Protein AF-A0AAN0RMT9-F1 (afdb_monomer_lite)

Radius of gyration: 34.31 Å; chains: 1; bounding box: 86×34×103 Å

InterPro domains:
  IPR032623 FecR, N-terminal [PF16220] (48-81)

Secondary structure (DSSP, 8-state):
-------------------------------HHHHHHHHHHHHHHHHHHHHHHHHHTS---HHHHHHHHHHHTT-HHHHHHHHHHHHHHHHHHHHT-----------------

Foldseek 3Di:
DDDDDDDDDDDDDDDDDDDDDDPPPPPVDPPVVVVVVVVVLVVLLVVLLVLVVVVVVPPDDPVSVVVLVVQCVPDVSNVVSNVVNVVVVVVVVVVPDDPPPPPVPPPDDDDDD

Structure (mmCIF, N/CA/C/O backbone):
data_AF-A0AAN0RMT9-F1
#
_entry.id   AF-A0AAN0RMT9-F1
#
loop_
_atom_site.group_PDB
_atom_site.id
_atom_site.type_symbol
_atom_site.label_atom_id
_atom_site.label_alt_id
_atom_site.label_comp_id
_atom_site.label_asym_id
_atom_site.label_entity_id
_atom_site.label_seq_id
_atom_site.pdbx_PDB_ins_code
_atom_site.Cartn_x
_atom_site.Cartn_y
_atom_site.Cartn_z
_atom_site.occupancy
_atom_site.B_iso_or_equiv
_atom_site.auth_seq_id
_atom_site.auth_comp_id
_atom_site.auth_asym_id
_atom_site.auth_atom_id
_atom_site.pdbx_PDB_model_num
ATOM 1 N N . MET A 1 1 ? 69.983 -15.994 -33.797 1.00 38.69 1 MET A N 1
ATOM 2 C CA . MET A 1 1 ? 69.436 -15.233 -34.947 1.00 38.69 1 MET A CA 1
ATOM 3 C C . MET A 1 1 ? 67.932 -15.128 -34.723 1.00 38.69 1 MET A C 1
ATOM 5 O O . MET A 1 1 ? 67.271 -16.138 -34.850 1.00 38.69 1 MET A O 1
ATOM 9 N N . ALA A 1 2 ? 67.369 -14.108 -34.073 1.00 41.28 2 ALA A N 1
ATOM 10 C CA . ALA A 1 2 ? 67.349 -12.662 -34.324 1.00 41.28 2 ALA A CA 1
ATOM 11 C C . ALA A 1 2 ? 66.536 -12.240 -35.567 1.00 41.28 2 ALA A C 1
ATOM 13 O O . ALA A 1 2 ? 66.974 -12.509 -36.684 1.00 41.28 2 ALA A O 1
ATOM 14 N N . LYS A 1 3 ? 65.475 -11.451 -35.285 1.00 40.03 3 LYS A N 1
ATOM 15 C CA . LYS A 1 3 ? 64.897 -10.278 -36.000 1.00 40.03 3 LYS A CA 1
ATOM 16 C C . LYS A 1 3 ? 63.448 -10.475 -36.477 1.00 40.03 3 LYS A C 1
ATOM 18 O O . LYS A 1 3 ? 63.170 -11.483 -37.100 1.00 40.03 3 LYS A O 1
ATOM 23 N N . HIS A 1 4 ? 62.511 -9.529 -36.388 1.00 43.19 4 HIS A N 1
ATOM 24 C CA . HIS A 1 4 ? 62.158 -8.395 -35.508 1.00 43.19 4 HIS A CA 1
ATOM 25 C C . HIS A 1 4 ? 60.781 -7.909 -36.056 1.00 43.19 4 HIS A C 1
ATOM 27 O O . HIS A 1 4 ? 60.577 -7.998 -37.268 1.00 43.19 4 HIS A O 1
ATOM 33 N N . PRO A 1 5 ? 59.840 -7.416 -35.232 1.00 48.47 5 PRO A N 1
ATOM 34 C CA . PRO A 1 5 ? 58.475 -7.05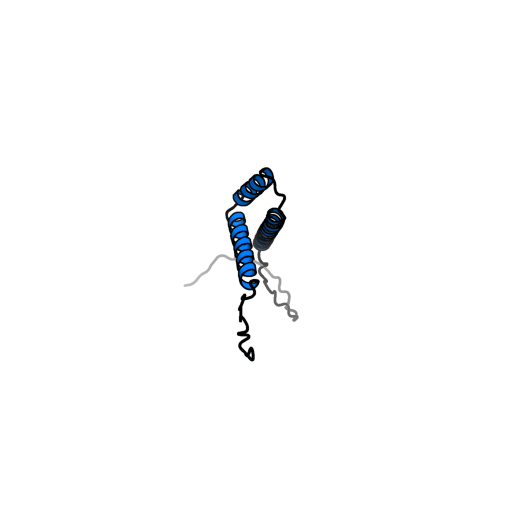5 -35.648 1.00 48.47 5 PRO A CA 1
ATOM 35 C C . PRO A 1 5 ? 58.350 -5.698 -36.370 1.00 48.47 5 PRO A C 1
ATOM 37 O O . PRO A 1 5 ? 59.170 -4.790 -36.199 1.00 48.47 5 PRO A O 1
ATOM 40 N N . ALA A 1 6 ? 57.275 -5.557 -37.153 1.00 41.56 6 ALA A N 1
ATOM 41 C CA . ALA A 1 6 ? 56.904 -4.349 -37.885 1.00 41.56 6 ALA A CA 1
ATOM 42 C C . ALA A 1 6 ? 56.250 -3.287 -36.971 1.00 41.56 6 ALA A C 1
ATOM 44 O O . ALA A 1 6 ? 55.063 -3.325 -36.677 1.00 41.56 6 ALA A O 1
ATOM 45 N N . GLN A 1 7 ? 57.092 -2.366 -36.502 1.00 44.44 7 GLN A N 1
ATOM 46 C CA . GLN A 1 7 ? 56.946 -0.900 -36.500 1.00 44.44 7 GLN A CA 1
ATOM 47 C C . GLN A 1 7 ? 55.527 -0.284 -36.417 1.00 44.44 7 GLN A C 1
ATOM 49 O O . GLN A 1 7 ? 54.896 -0.021 -37.440 1.00 44.44 7 GLN A O 1
ATOM 54 N N . LEU A 1 8 ? 55.120 0.136 -35.210 1.00 37.47 8 LEU A N 1
ATOM 55 C CA . LEU A 1 8 ? 54.177 1.245 -35.013 1.00 37.47 8 LEU A CA 1
ATOM 56 C C . LEU A 1 8 ? 54.982 2.527 -34.755 1.00 37.47 8 LEU A C 1
ATOM 58 O O . LEU A 1 8 ? 55.690 2.654 -33.757 1.00 37.47 8 LEU A O 1
ATOM 62 N N . ARG A 1 9 ? 54.900 3.474 -35.689 1.00 37.62 9 ARG A N 1
ATOM 63 C CA . ARG A 1 9 ? 55.586 4.768 -35.636 1.00 37.62 9 ARG A CA 1
ATOM 64 C C . ARG A 1 9 ? 54.644 5.812 -35.036 1.00 37.62 9 ARG A C 1
ATOM 66 O O . ARG A 1 9 ? 53.845 6.391 -35.761 1.00 37.62 9 ARG A O 1
ATOM 73 N N . ALA A 1 10 ? 54.790 6.105 -33.747 1.00 42.06 10 ALA A N 1
ATOM 74 C CA . ALA A 1 10 ? 54.285 7.339 -33.148 1.00 42.06 10 ALA A CA 1
ATOM 75 C C . ALA A 1 10 ? 55.486 8.179 -32.696 1.00 42.06 10 ALA A C 1
ATOM 77 O O . ALA A 1 10 ? 56.205 7.843 -31.758 1.00 42.06 10 ALA A O 1
ATOM 78 N N . ARG A 1 11 ? 55.757 9.243 -33.454 1.00 43.16 11 ARG A N 1
ATOM 79 C CA . ARG A 1 11 ? 56.754 10.261 -33.125 1.00 43.16 11 ARG A CA 1
ATOM 80 C C . ARG A 1 11 ? 56.176 11.185 -32.054 1.00 43.16 11 ARG A C 1
ATOM 82 O O . ARG A 1 11 ? 55.183 11.843 -32.320 1.00 43.16 11 ARG A O 1
ATOM 89 N N . GLY A 1 12 ? 56.885 11.270 -30.931 1.00 43.22 12 GLY A N 1
ATOM 90 C CA . GLY A 1 12 ? 57.280 12.527 -30.292 1.00 43.22 12 GLY A CA 1
ATOM 91 C C . GLY A 1 12 ? 56.175 13.419 -29.730 1.00 43.22 12 GLY A C 1
ATOM 92 O O . GLY A 1 12 ? 55.552 14.179 -30.458 1.00 43.22 12 GLY A O 1
ATOM 93 N N . GLY A 1 13 ? 56.066 13.423 -28.404 1.00 41.84 13 GLY A N 1
ATOM 94 C CA . GLY A 1 13 ? 55.301 14.418 -27.659 1.00 41.84 13 GLY A CA 1
ATOM 95 C C . GLY A 1 13 ? 55.480 14.254 -26.157 1.00 41.84 13 GLY A C 1
ATOM 96 O O . GLY A 1 13 ? 54.527 13.963 -25.451 1.00 41.84 13 GLY A O 1
ATOM 97 N N . GLN A 1 14 ? 56.718 14.379 -25.680 1.00 46.28 14 GLN A N 1
ATOM 98 C CA . GLN A 1 14 ? 57.021 14.532 -24.260 1.00 46.28 14 GLN A CA 1
ATOM 99 C C . GLN A 1 14 ? 56.442 15.862 -23.766 1.00 46.28 14 GLN A C 1
ATOM 101 O O . GLN A 1 14 ? 56.837 16.909 -24.275 1.00 46.28 14 GLN A O 1
ATOM 106 N N . VAL A 1 15 ? 55.600 15.833 -22.729 1.00 43.06 15 VAL A N 1
ATOM 107 C CA . VAL A 1 15 ? 55.441 16.980 -21.826 1.00 43.06 15 VAL A CA 1
ATOM 108 C C . VAL A 1 15 ? 55.518 16.494 -20.379 1.00 43.06 15 VAL A C 1
ATOM 110 O O . VAL A 1 15 ? 54.619 15.854 -19.849 1.00 43.06 15 VAL A O 1
ATOM 113 N N . HIS A 1 16 ? 56.708 16.732 -19.832 1.00 38.91 16 HIS A N 1
ATOM 114 C CA . HIS A 1 16 ? 57.085 17.006 -18.447 1.00 38.91 16 HIS A CA 1
ATOM 115 C C . HIS A 1 16 ? 55.958 17.038 -17.391 1.00 38.91 16 HIS A C 1
ATOM 117 O O . HIS A 1 16 ? 55.038 17.850 -17.448 1.00 38.91 16 HIS A O 1
ATOM 123 N N . TRP A 1 17 ? 56.127 16.171 -16.391 1.00 31.77 17 TRP A N 1
ATOM 124 C CA . TRP A 1 17 ? 55.373 16.085 -15.146 1.00 31.77 17 TRP A CA 1
ATOM 125 C C . TRP A 1 17 ? 55.561 17.359 -14.310 1.00 31.77 17 TRP A C 1
ATOM 127 O O . TRP A 1 17 ? 56.685 17.755 -14.019 1.00 31.77 17 TRP A O 1
ATOM 137 N N . ALA A 1 18 ? 54.458 17.980 -13.894 1.00 30.89 18 ALA A N 1
ATOM 138 C CA . ALA A 1 18 ? 54.446 18.951 -12.810 1.00 30.89 18 ALA A CA 1
ATOM 139 C C . ALA A 1 18 ? 53.779 18.294 -11.600 1.00 30.89 18 ALA A C 1
ATOM 141 O O . ALA A 1 18 ? 52.669 17.774 -11.697 1.00 30.89 18 ALA A O 1
ATOM 142 N N . SER A 1 19 ? 54.495 18.290 -10.478 1.00 54.00 19 SER A N 1
ATOM 143 C CA . SER A 1 19 ? 53.986 17.917 -9.162 1.00 54.00 19 SER A CA 1
ATOM 144 C C . SER A 1 19 ? 52.693 18.656 -8.829 1.00 54.00 19 SER A C 1
ATOM 146 O O . SER A 1 19 ? 52.626 19.878 -8.934 1.00 54.00 19 SER A O 1
ATOM 148 N N . GLY A 1 20 ? 51.713 17.918 -8.327 1.00 40.75 20 GLY A N 1
ATOM 149 C CA . GLY A 1 20 ? 50.490 18.463 -7.756 1.00 40.75 20 GLY A CA 1
ATOM 150 C C . GLY A 1 20 ? 49.471 17.349 -7.685 1.00 40.75 20 GLY A C 1
ATOM 151 O O . GLY A 1 20 ? 48.979 16.917 -8.718 1.00 40.75 20 GLY A O 1
ATOM 152 N N . GLY A 1 21 ? 49.260 16.813 -6.485 1.00 52.84 21 GLY A N 1
ATOM 153 C CA . GLY A 1 21 ? 48.408 15.656 -6.272 1.00 52.84 21 GLY A CA 1
ATOM 154 C C . GLY A 1 21 ? 47.016 15.867 -6.845 1.00 52.84 21 GLY A C 1
ATOM 155 O O . GLY A 1 21 ? 46.328 16.813 -6.485 1.00 52.84 21 GLY A O 1
ATOM 156 N N . ASP A 1 22 ? 46.606 14.932 -7.681 1.00 48.56 22 ASP A N 1
ATOM 157 C CA . ASP A 1 22 ? 45.214 14.561 -7.777 1.00 48.56 22 ASP A CA 1
ATOM 158 C C . ASP A 1 22 ? 45.214 13.041 -7.826 1.00 48.56 22 ASP A C 1
ATOM 160 O O . ASP A 1 22 ? 45.666 12.409 -8.785 1.00 48.56 22 ASP A O 1
ATOM 164 N N . VAL A 1 23 ? 44.821 12.435 -6.709 1.00 56.78 23 VAL A N 1
ATOM 165 C CA . VAL A 1 23 ? 44.321 11.071 -6.768 1.00 56.78 23 VAL A CA 1
ATOM 166 C C . VAL A 1 23 ? 43.103 11.203 -7.667 1.00 56.78 23 VAL A C 1
ATOM 168 O O . VAL A 1 23 ? 42.093 11.725 -7.208 1.00 56.78 23 VAL A O 1
ATOM 171 N N . ILE A 1 24 ? 43.193 10.770 -8.931 1.00 51.31 24 ILE A N 1
ATOM 172 C CA . ILE A 1 24 ? 41.994 10.459 -9.709 1.00 51.31 24 ILE A CA 1
ATOM 173 C C . ILE A 1 24 ? 41.349 9.314 -8.940 1.00 51.31 24 ILE A C 1
ATOM 175 O O . ILE A 1 24 ? 41.644 8.134 -9.146 1.00 51.31 24 ILE A O 1
ATOM 179 N N . MET A 1 25 ? 40.545 9.694 -7.951 1.00 53.81 25 MET A N 1
ATOM 180 C CA . MET A 1 25 ? 39.626 8.835 -7.261 1.00 53.81 25 MET A CA 1
ATOM 181 C C . MET A 1 25 ? 38.675 8.459 -8.380 1.00 53.81 25 MET A C 1
ATOM 183 O O . MET A 1 25 ? 37.764 9.201 -8.730 1.00 53.81 25 MET A O 1
ATOM 187 N N . THR A 1 26 ? 38.963 7.334 -9.025 1.00 53.12 26 THR A N 1
ATOM 188 C CA . THR A 1 26 ? 37.986 6.617 -9.827 1.00 53.12 26 THR A CA 1
ATOM 189 C C . THR A 1 26 ? 36.967 6.086 -8.828 1.00 53.12 26 THR A C 1
ATOM 191 O O . THR A 1 26 ? 36.891 4.898 -8.531 1.00 53.12 26 THR A O 1
ATOM 194 N N . ILE A 1 27 ? 36.214 7.014 -8.230 1.00 50.41 27 ILE A N 1
ATOM 195 C CA . ILE A 1 27 ? 34.900 6.736 -7.699 1.00 50.41 27 ILE A CA 1
ATOM 196 C C . ILE A 1 27 ? 34.178 6.301 -8.963 1.00 50.41 27 ILE A C 1
ATOM 198 O O . ILE A 1 27 ? 33.801 7.123 -9.791 1.00 50.41 27 ILE A O 1
ATOM 202 N N . SER A 1 28 ? 34.171 4.990 -9.198 1.00 56.31 28 SER A N 1
ATOM 203 C CA . SER A 1 28 ? 33.198 4.392 -10.088 1.00 56.31 28 SER A CA 1
ATOM 204 C C . SER A 1 28 ? 31.884 4.866 -9.498 1.00 56.31 28 SER A C 1
ATOM 206 O O . SER A 1 28 ? 31.551 4.473 -8.378 1.00 56.31 28 SER A O 1
ATOM 208 N N . GLU A 1 29 ? 31.276 5.861 -10.144 1.00 59.38 29 GLU A N 1
ATOM 209 C CA . GLU A 1 29 ? 29.976 6.380 -9.753 1.00 59.38 29 GLU A CA 1
ATOM 210 C C . GLU A 1 29 ? 29.093 5.151 -9.533 1.00 59.38 29 GLU A C 1
ATOM 212 O O . GLU A 1 29 ? 29.120 4.258 -10.387 1.00 59.38 29 GLU A O 1
ATOM 217 N N . PRO A 1 30 ? 28.395 5.017 -8.393 1.00 57.88 30 PRO A N 1
ATOM 218 C CA . PRO A 1 30 ? 27.289 4.078 -8.343 1.00 57.88 30 PRO A CA 1
ATOM 219 C C . PRO A 1 30 ? 26.383 4.447 -9.523 1.00 57.88 30 PRO A C 1
ATOM 221 O O . PRO A 1 30 ? 25.787 5.524 -9.551 1.00 57.88 30 PRO A O 1
ATOM 224 N N . ASP A 1 31 ? 26.456 3.596 -10.547 1.00 68.31 31 ASP A N 1
ATOM 225 C CA . ASP A 1 31 ? 25.942 3.744 -11.907 1.00 68.31 31 ASP A CA 1
ATOM 226 C C . ASP A 1 31 ? 24.490 4.215 -11.813 1.00 68.31 31 ASP A C 1
ATOM 228 O O . ASP A 1 31 ? 23.732 3.613 -11.060 1.00 68.31 31 ASP A O 1
ATOM 232 N N . ASP A 1 32 ? 24.078 5.275 -12.515 1.00 75.50 32 ASP A N 1
ATOM 233 C CA . ASP A 1 32 ? 22.775 5.963 -12.351 1.00 75.50 32 ASP A CA 1
ATOM 234 C C . ASP A 1 32 ? 21.557 5.024 -12.195 1.00 75.50 32 ASP A C 1
ATOM 236 O O . ASP A 1 32 ? 20.557 5.345 -11.551 1.00 75.50 32 ASP A O 1
ATOM 240 N N . ARG A 1 33 ? 21.652 3.817 -12.757 1.00 77.62 33 ARG A N 1
ATOM 241 C CA . ARG A 1 33 ? 20.709 2.703 -12.601 1.00 77.62 33 ARG A CA 1
ATOM 242 C C . ARG A 1 33 ? 20.464 2.280 -11.153 1.00 77.62 33 ARG A C 1
ATOM 244 O O . ARG A 1 33 ? 19.317 2.030 -10.799 1.00 77.62 33 ARG A O 1
ATOM 251 N N . GLU A 1 34 ? 21.504 2.190 -10.330 1.00 81.56 34 GLU A N 1
ATOM 252 C CA . GLU A 1 34 ? 21.400 1.856 -8.906 1.00 81.56 34 GLU A CA 1
ATOM 253 C C . GLU A 1 34 ? 20.638 2.946 -8.155 1.00 81.56 34 GLU A C 1
ATOM 255 O O . GLU A 1 34 ? 19.770 2.652 -7.333 1.00 81.56 34 GLU A O 1
ATOM 260 N N . ARG A 1 35 ? 20.889 4.212 -8.507 1.00 84.56 35 ARG A N 1
ATOM 261 C CA . ARG A 1 35 ? 20.155 5.352 -7.958 1.00 84.56 35 ARG A CA 1
ATOM 262 C C . ARG A 1 35 ? 18.678 5.301 -8.339 1.00 84.56 35 ARG A C 1
ATOM 264 O O . ARG A 1 35 ? 17.821 5.476 -7.481 1.00 84.56 35 ARG A O 1
ATOM 271 N N . HIS A 1 36 ? 18.374 5.009 -9.602 1.00 85.88 36 HIS A N 1
ATOM 272 C CA . HIS A 1 36 ? 16.995 4.856 -10.064 1.00 85.88 36 HIS A CA 1
ATOM 273 C C . HIS A 1 36 ? 16.271 3.676 -9.408 1.00 85.88 36 HIS A C 1
ATOM 275 O O . HIS A 1 36 ? 15.088 3.795 -9.097 1.00 85.88 36 HIS A O 1
ATOM 281 N N . ALA A 1 37 ? 16.963 2.556 -9.184 1.00 86.69 37 ALA A N 1
ATOM 282 C CA . ALA A 1 37 ? 16.407 1.415 -8.463 1.00 86.69 37 ALA A CA 1
ATOM 283 C C . ALA A 1 37 ? 16.100 1.782 -7.004 1.00 86.69 37 ALA A C 1
ATOM 285 O O . ALA A 1 37 ? 15.006 1.508 -6.524 1.00 86.69 37 ALA A O 1
ATOM 286 N N . TYR A 1 38 ? 17.017 2.486 -6.334 1.00 89.75 38 TYR A N 1
ATOM 287 C CA . TYR A 1 38 ? 16.800 2.970 -4.972 1.00 89.75 38 TYR A CA 1
ATOM 288 C C . TYR A 1 38 ? 15.619 3.948 -4.877 1.00 89.75 38 TYR A C 1
ATOM 290 O O . TYR A 1 38 ? 14.773 3.807 -3.995 1.00 89.75 38 TYR A O 1
ATOM 298 N N . ASP A 1 39 ? 15.539 4.916 -5.795 1.00 93.75 39 ASP A N 1
ATOM 299 C CA . ASP A 1 39 ? 14.443 5.890 -5.843 1.00 93.75 39 ASP A CA 1
ATOM 300 C C . ASP A 1 39 ? 13.089 5.187 -6.089 1.00 93.75 39 ASP A C 1
ATOM 302 O O . ASP A 1 39 ? 12.071 5.566 -5.506 1.00 93.75 39 ASP A O 1
ATOM 306 N N . ALA A 1 40 ? 13.069 4.134 -6.916 1.00 93.25 40 ALA A N 1
ATOM 307 C CA . ALA A 1 40 ? 11.877 3.320 -7.152 1.00 93.25 40 ALA A CA 1
ATOM 308 C C . ALA A 1 40 ? 11.473 2.511 -5.911 1.00 93.25 40 ALA A C 1
ATOM 310 O O . ALA A 1 40 ? 10.297 2.504 -5.545 1.00 93.25 40 ALA A O 1
ATOM 311 N N . ASP A 1 41 ? 12.431 1.875 -5.238 1.00 95.50 41 ASP A N 1
ATOM 312 C CA . ASP A 1 41 ? 12.179 1.116 -4.012 1.00 95.50 41 ASP A CA 1
ATOM 313 C C . ASP A 1 41 ? 11.657 2.018 -2.886 1.00 95.50 41 ASP A C 1
ATOM 315 O O . ASP A 1 41 ? 10.743 1.633 -2.154 1.00 95.50 41 ASP A O 1
ATOM 319 N N . GLU A 1 42 ? 12.189 3.238 -2.758 1.00 96.25 42 GLU A N 1
ATOM 320 C CA . GLU A 1 42 ? 11.678 4.223 -1.801 1.00 96.25 42 GLU A CA 1
ATOM 321 C C . GLU A 1 42 ? 10.243 4.637 -2.136 1.00 96.25 42 GLU A C 1
ATOM 323 O O . GLU A 1 42 ? 9.381 4.619 -1.260 1.00 96.25 42 GLU A O 1
ATOM 328 N N . ALA A 1 43 ? 9.941 4.912 -3.407 1.00 97.38 43 ALA A N 1
ATOM 329 C CA . ALA A 1 43 ? 8.581 5.241 -3.828 1.00 97.38 43 ALA A CA 1
ATOM 330 C C . ALA A 1 43 ? 7.582 4.103 -3.535 1.00 97.38 43 ALA A C 1
ATOM 332 O O . ALA A 1 43 ? 6.432 4.362 -3.162 1.00 97.38 43 ALA A O 1
ATOM 333 N N . ILE A 1 44 ? 8.012 2.843 -3.668 1.00 98.25 44 ILE A N 1
ATOM 334 C CA . ILE A 1 44 ? 7.201 1.669 -3.323 1.00 98.25 44 ILE A CA 1
ATOM 335 C C . ILE A 1 44 ? 6.969 1.598 -1.806 1.00 98.25 44 ILE A C 1
ATOM 337 O O . ILE A 1 44 ? 5.823 1.422 -1.379 1.00 98.25 44 ILE A O 1
ATOM 341 N N . ARG A 1 45 ? 8.014 1.791 -0.986 1.00 97.69 45 ARG A N 1
ATOM 342 C CA . ARG A 1 45 ? 7.896 1.827 0.485 1.00 97.69 45 ARG A CA 1
ATOM 343 C C . ARG A 1 45 ? 6.964 2.938 0.958 1.00 97.69 45 ARG A C 1
ATOM 345 O O . ARG A 1 45 ? 6.045 2.681 1.738 1.00 97.69 45 ARG A O 1
ATOM 352 N N . GLU A 1 46 ? 7.147 4.157 0.456 1.00 98.00 46 GLU A N 1
ATOM 353 C CA . GLU A 1 46 ? 6.264 5.285 0.759 1.00 98.00 46 GLU A CA 1
ATOM 354 C C . GLU A 1 46 ? 4.815 4.995 0.345 1.00 98.00 46 GLU A C 1
ATOM 356 O O . GLU A 1 46 ? 3.873 5.322 1.075 1.00 98.00 46 GLU A O 1
ATOM 361 N N . GLY A 1 47 ? 4.624 4.358 -0.814 1.00 97.81 47 GLY A N 1
ATOM 362 C CA . GLY A 1 47 ? 3.319 3.914 -1.294 1.00 97.81 47 GLY A CA 1
ATOM 363 C C . GLY A 1 47 ? 2.644 2.933 -0.334 1.00 97.81 47 GLY A C 1
ATOM 364 O O . GLY A 1 47 ? 1.479 3.134 0.013 1.00 97.81 47 GLY A O 1
ATOM 365 N N . ALA A 1 48 ? 3.375 1.927 0.153 1.00 98.00 48 ALA A N 1
ATOM 366 C CA . ALA A 1 48 ? 2.866 0.948 1.113 1.00 98.00 48 ALA A CA 1
ATOM 367 C C . ALA A 1 48 ? 2.437 1.606 2.437 1.00 98.00 48 ALA A C 1
ATOM 369 O O . ALA A 1 48 ? 1.344 1.333 2.939 1.00 98.00 48 ALA A O 1
ATOM 370 N N . ILE A 1 49 ? 3.243 2.532 2.970 1.00 96.31 49 ILE A N 1
ATOM 371 C CA . ILE A 1 49 ? 2.906 3.297 4.183 1.00 96.31 49 ILE A CA 1
ATOM 372 C C . ILE A 1 49 ? 1.640 4.129 3.959 1.00 96.31 49 ILE A C 1
ATOM 374 O O . ILE A 1 49 ? 0.728 4.117 4.789 1.00 96.31 49 ILE A O 1
ATOM 378 N N . ARG A 1 50 ? 1.550 4.830 2.823 1.00 95.81 50 ARG A N 1
ATOM 379 C CA . ARG A 1 50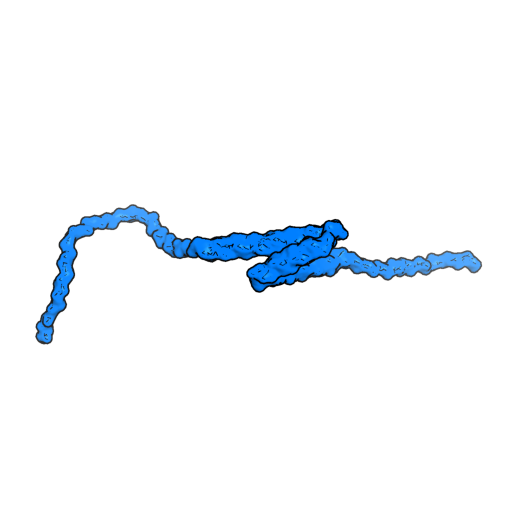 ? 0.383 5.651 2.481 1.00 95.81 50 ARG A CA 1
ATOM 380 C C . ARG A 1 50 ? -0.889 4.812 2.391 1.00 95.81 50 ARG A C 1
ATOM 382 O O . ARG A 1 50 ? -1.913 5.221 2.937 1.00 95.81 50 ARG A O 1
ATOM 389 N N . TRP A 1 51 ? -0.823 3.644 1.752 1.00 96.12 51 TRP A N 1
ATOM 390 C CA . TRP A 1 51 ? -1.943 2.707 1.691 1.00 96.12 51 TRP A CA 1
ATOM 391 C C . TRP A 1 51 ? -2.344 2.191 3.073 1.00 96.12 51 TRP A C 1
ATOM 393 O O . TRP A 1 51 ? -3.533 2.202 3.383 1.00 96.12 51 TRP A O 1
ATOM 403 N N . LEU A 1 52 ? -1.385 1.811 3.927 1.00 93.06 52 LEU A N 1
ATOM 404 C CA . LEU A 1 52 ? -1.685 1.358 5.289 1.00 93.06 52 LEU A CA 1
ATOM 405 C C . LEU A 1 52 ? -2.425 2.440 6.089 1.00 93.06 52 LEU A C 1
ATOM 407 O O . LEU A 1 52 ? -3.454 2.158 6.705 1.00 93.06 52 LEU A O 1
ATOM 411 N N . LEU A 1 53 ? -1.926 3.678 6.067 1.00 91.31 53 LEU A N 1
ATOM 412 C CA . LEU A 1 53 ? -2.545 4.793 6.787 1.00 91.31 53 LEU A CA 1
ATOM 413 C C . LEU A 1 53 ? -3.950 5.101 6.261 1.00 91.31 53 LEU A C 1
ATOM 415 O O . LEU A 1 53 ? -4.865 5.319 7.054 1.00 91.31 53 LEU A O 1
ATOM 419 N N . TRP A 1 54 ? -4.135 5.070 4.939 1.00 90.38 54 TRP A N 1
ATOM 420 C CA . TRP A 1 54 ? -5.446 5.260 4.324 1.00 90.38 54 TRP A CA 1
ATOM 421 C C . TRP A 1 54 ? -6.423 4.164 4.763 1.00 90.3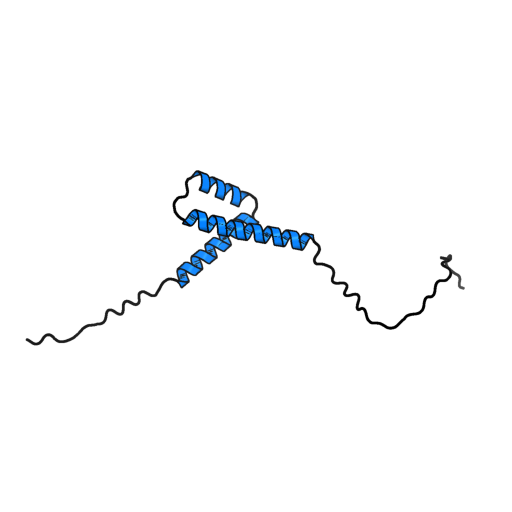8 54 TRP A C 1
ATOM 423 O O . TRP A 1 54 ? -7.492 4.472 5.288 1.00 90.38 54 TRP A O 1
ATOM 433 N N . LEU A 1 55 ? -6.054 2.889 4.594 1.00 89.88 55 LEU A N 1
ATOM 434 C CA . LEU A 1 55 ? -6.900 1.730 4.908 1.00 89.88 55 LEU A CA 1
ATOM 435 C C . LEU A 1 55 ? -7.314 1.684 6.383 1.00 89.88 55 LEU A C 1
ATOM 437 O O . LEU A 1 55 ? -8.419 1.257 6.712 1.00 89.88 55 LEU A O 1
ATOM 441 N N . ARG A 1 56 ? -6.447 2.159 7.282 1.00 84.94 56 ARG A N 1
ATOM 442 C CA . ARG A 1 56 ? -6.704 2.170 8.727 1.00 84.94 56 ARG A CA 1
ATOM 443 C C . ARG A 1 56 ? -7.545 3.349 9.208 1.00 84.94 56 ARG A C 1
ATOM 445 O O . ARG A 1 56 ? -8.080 3.260 10.308 1.00 84.94 56 ARG A O 1
ATOM 452 N N . ASN A 1 57 ? -7.719 4.401 8.407 1.00 83.88 57 ASN A N 1
ATOM 453 C CA . ASN A 1 57 ? -8.544 5.557 8.775 1.00 83.88 57 ASN A CA 1
ATOM 454 C C . ASN A 1 57 ? -10.059 5.239 8.825 1.00 83.88 57 ASN A C 1
ATOM 456 O O . ASN A 1 57 ? -10.850 6.063 9.271 1.00 83.88 57 ASN A O 1
ATOM 460 N N . GLY A 1 58 ? -10.471 4.030 8.419 1.00 67.56 58 GLY A N 1
ATOM 461 C CA . GLY A 1 58 ? -11.751 3.425 8.812 1.00 67.56 58 GLY A CA 1
ATOM 462 C C . GLY A 1 58 ? -12.961 3.721 7.920 1.00 67.56 58 GLY A C 1
ATOM 463 O O . GLY A 1 58 ? -13.975 3.049 8.077 1.00 67.56 58 GLY A O 1
ATOM 464 N N . ASP A 1 59 ? -12.855 4.643 6.961 1.00 76.31 59 ASP A N 1
ATOM 465 C CA . ASP A 1 59 ? -13.899 4.909 5.956 1.00 76.31 59 ASP A CA 1
ATOM 466 C C . ASP A 1 59 ? -13.375 4.620 4.547 1.00 76.31 59 ASP A C 1
ATOM 468 O O . ASP A 1 59 ? -13.065 5.515 3.757 1.00 76.31 59 ASP A O 1
ATOM 472 N N . VAL A 1 60 ? -13.164 3.335 4.269 1.00 77.81 60 VAL A N 1
ATOM 473 C CA . VAL A 1 60 ? -12.591 2.881 3.003 1.00 77.81 60 VAL A CA 1
ATOM 474 C C . VAL A 1 60 ? -13.595 1.985 2.303 1.00 77.81 60 VAL A C 1
ATOM 476 O O . VAL A 1 60 ? -13.954 0.923 2.812 1.00 77.81 60 VAL A O 1
ATOM 479 N N . ALA A 1 61 ? -14.096 2.436 1.152 1.00 81.50 61 ALA A N 1
ATOM 480 C CA . ALA A 1 61 ? -15.075 1.681 0.390 1.00 81.50 61 ALA A CA 1
ATOM 481 C C . ALA A 1 61 ? -14.409 0.519 -0.371 1.00 81.50 61 ALA A C 1
ATOM 483 O O . ALA A 1 61 ? -13.192 0.430 -0.531 1.00 81.50 61 ALA A O 1
ATOM 484 N N . ALA A 1 62 ? -15.237 -0.416 -0.846 1.00 84.62 62 ALA A N 1
ATOM 485 C CA . ALA A 1 62 ? -14.764 -1.609 -1.553 1.00 84.62 62 ALA A CA 1
ATOM 486 C C . ALA A 1 62 ? -13.890 -1.267 -2.778 1.00 84.62 62 ALA A C 1
ATOM 488 O O . ALA A 1 62 ? -12.929 -1.968 -3.074 1.00 84.62 62 ALA A O 1
ATOM 489 N N . ARG A 1 63 ? -14.168 -0.139 -3.447 1.00 86.88 63 ARG A N 1
ATOM 490 C CA . ARG A 1 63 ? -13.392 0.325 -4.609 1.00 86.88 63 ARG A CA 1
ATOM 491 C C . ARG A 1 63 ? -11.940 0.674 -4.258 1.00 86.88 63 ARG A C 1
ATOM 493 O O . ARG A 1 63 ? -11.063 0.531 -5.105 1.00 86.88 63 ARG A O 1
ATOM 500 N N . GLU A 1 64 ? -11.677 1.154 -3.046 1.00 89.00 64 GLU A N 1
ATOM 501 C CA . GLU A 1 64 ? -10.332 1.477 -2.579 1.00 89.00 64 GLU A CA 1
ATOM 502 C C . GLU A 1 64 ? -9.557 0.209 -2.210 1.00 89.00 64 GLU A C 1
ATOM 504 O O . GLU A 1 64 ? -8.360 0.149 -2.477 1.00 89.00 64 GLU A O 1
ATOM 509 N N . PHE A 1 65 ? -10.232 -0.824 -1.692 1.00 90.31 65 PHE A N 1
ATOM 510 C CA . PHE A 1 65 ? -9.625 -2.148 -1.531 1.00 90.31 65 PHE A CA 1
ATOM 511 C C . PHE A 1 65 ? -9.239 -2.751 -2.886 1.00 90.31 65 PHE A C 1
ATOM 513 O O . PHE A 1 65 ? -8.098 -3.173 -3.049 1.00 90.31 65 PHE A O 1
ATOM 520 N N . ASP A 1 66 ? -10.110 -2.680 -3.896 1.00 93.69 66 ASP A N 1
ATOM 521 C CA . ASP A 1 66 ? -9.758 -3.127 -5.251 1.00 93.69 66 ASP A CA 1
ATOM 522 C C . ASP A 1 66 ? -8.573 -2.332 -5.830 1.00 93.69 66 ASP A C 1
ATOM 524 O O . ASP A 1 66 ? -7.750 -2.854 -6.584 1.00 93.69 66 ASP A O 1
ATOM 528 N N . ALA A 1 67 ? -8.495 -1.027 -5.546 1.00 95.06 67 ALA A N 1
ATOM 529 C CA . ALA A 1 67 ? -7.382 -0.187 -5.986 1.00 95.06 67 ALA A CA 1
ATOM 530 C C . ALA A 1 67 ? -6.071 -0.572 -5.287 1.00 95.06 67 ALA A C 1
ATOM 532 O O . ALA A 1 67 ? -5.029 -0.624 -5.941 1.00 95.06 67 ALA A O 1
ATOM 533 N N . PHE A 1 68 ? -6.139 -0.896 -3.997 1.00 95.12 68 PHE A N 1
ATOM 534 C CA . PHE A 1 68 ? -5.018 -1.424 -3.233 1.00 95.12 68 PHE A CA 1
ATOM 535 C C . PHE A 1 68 ? -4.552 -2.782 -3.773 1.00 95.12 68 PHE A C 1
ATOM 537 O O . PHE A 1 68 ? -3.366 -2.947 -4.043 1.00 95.12 68 PHE A O 1
ATOM 544 N N . GLU A 1 69 ? -5.462 -3.723 -4.037 1.00 95.31 69 GLU A N 1
ATOM 545 C CA . GLU A 1 69 ? -5.113 -5.027 -4.621 1.00 95.31 69 GLU A CA 1
ATOM 546 C C . GLU A 1 69 ? -4.437 -4.881 -5.988 1.00 95.31 69 GLU A C 1
ATOM 548 O O . GLU A 1 69 ? -3.401 -5.500 -6.246 1.00 95.31 69 GLU A O 1
ATOM 553 N N . ARG A 1 70 ? -4.967 -4.008 -6.856 1.00 97.81 70 ARG A N 1
ATOM 554 C CA . ARG A 1 70 ? -4.332 -3.699 -8.148 1.00 97.81 70 ARG A CA 1
ATOM 555 C C . ARG A 1 70 ? -2.953 -3.073 -7.977 1.00 97.81 70 ARG A C 1
ATOM 557 O O . ARG A 1 70 ? -2.081 -3.319 -8.804 1.00 97.81 70 ARG A O 1
ATOM 564 N N . TRP A 1 71 ? -2.754 -2.262 -6.940 1.00 97.94 71 TRP A N 1
ATOM 565 C CA . TRP A 1 71 ? -1.457 -1.668 -6.637 1.00 97.94 71 TRP A CA 1
ATOM 566 C C . TRP A 1 71 ? -0.446 -2.724 -6.169 1.00 97.94 71 TRP A C 1
ATOM 568 O O . TRP A 1 71 ? 0.650 -2.786 -6.718 1.00 97.94 71 TRP A O 1
ATOM 578 N N . CYS A 1 72 ? -0.838 -3.627 -5.267 1.00 97.56 72 CYS A N 1
ATOM 579 C CA . CYS A 1 72 ? -0.010 -4.760 -4.839 1.00 97.56 72 CYS A CA 1
ATOM 580 C C . CYS A 1 72 ? 0.366 -5.690 -6.004 1.00 97.56 72 CYS A C 1
ATOM 582 O O . CYS A 1 72 ? 1.468 -6.226 -6.041 1.00 97.56 72 CYS A O 1
ATOM 584 N N . ALA A 1 73 ? -0.532 -5.864 -6.977 1.00 97.62 73 ALA A N 1
ATOM 585 C CA . ALA A 1 73 ? -0.316 -6.734 -8.131 1.00 97.62 73 ALA A CA 1
ATOM 586 C C . ALA A 1 73 ? 0.654 -6.168 -9.191 1.00 97.62 73 ALA A C 1
ATOM 588 O O . ALA A 1 73 ? 0.953 -6.866 -10.160 1.00 97.62 73 ALA A O 1
ATOM 589 N N . GLN A 1 74 ? 1.147 -4.929 -9.047 1.00 97.50 74 GLN A N 1
ATOM 590 C CA . GLN A 1 74 ? 2.058 -4.321 -10.028 1.00 97.50 74 GLN A CA 1
ATOM 591 C C . GLN A 1 74 ? 3.421 -5.020 -10.086 1.00 97.50 74 GLN A C 1
ATOM 593 O O . GLN A 1 74 ? 3.988 -5.173 -11.168 1.00 97.50 74 GLN A O 1
ATOM 598 N N . SER A 1 75 ? 3.956 -5.448 -8.940 1.00 97.50 75 SER A N 1
ATOM 599 C CA . SER A 1 75 ? 5.177 -6.253 -8.871 1.00 97.50 75 SER A CA 1
ATOM 600 C C . SER A 1 75 ? 5.318 -6.946 -7.515 1.00 97.50 75 SER A C 1
ATOM 602 O O . SER A 1 75 ? 4.680 -6.562 -6.538 1.00 97.50 75 SER A O 1
ATOM 604 N N . VAL A 1 76 ? 6.215 -7.933 -7.438 1.00 97.56 76 VAL A N 1
ATOM 605 C CA . VAL A 1 76 ? 6.558 -8.606 -6.172 1.00 97.56 76 VAL A CA 1
ATOM 606 C C . VAL A 1 76 ? 7.050 -7.603 -5.121 1.00 97.56 76 VAL A C 1
ATOM 608 O O . VAL A 1 76 ? 6.615 -7.670 -3.980 1.00 97.56 76 VAL A O 1
ATOM 611 N N . ALA A 1 77 ? 7.836 -6.598 -5.523 1.00 97.75 77 ALA A N 1
ATOM 612 C CA . ALA A 1 77 ? 8.323 -5.557 -4.614 1.00 97.75 77 ALA A CA 1
ATOM 613 C C . ALA A 1 77 ? 7.189 -4.754 -3.944 1.00 97.75 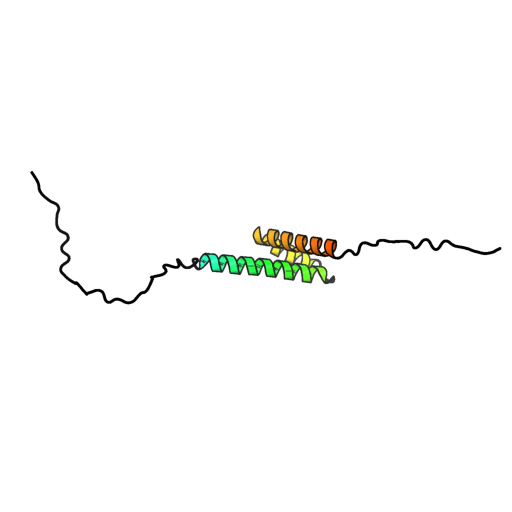77 ALA A C 1
ATOM 615 O O . ALA A 1 77 ? 7.328 -4.341 -2.796 1.00 97.75 77 ALA A O 1
ATOM 616 N N . HIS A 1 78 ? 6.050 -4.558 -4.622 1.00 98.12 78 HIS A N 1
ATOM 617 C CA . HIS A 1 78 ? 4.885 -3.899 -4.021 1.00 98.12 78 HIS A CA 1
ATOM 618 C C . HIS A 1 78 ? 4.234 -4.772 -2.943 1.00 98.12 78 HIS A C 1
ATOM 620 O O . HIS A 1 78 ? 3.880 -4.275 -1.874 1.00 98.12 78 HIS A O 1
ATOM 626 N N . ALA A 1 79 ? 4.090 -6.072 -3.214 1.00 97.56 79 ALA A N 1
ATOM 627 C CA . ALA A 1 79 ? 3.553 -7.026 -2.250 1.00 97.56 79 ALA A CA 1
ATOM 628 C C . ALA A 1 79 ? 4.470 -7.174 -1.022 1.00 97.56 79 ALA A C 1
ATOM 630 O O . ALA A 1 79 ? 3.980 -7.155 0.109 1.00 97.56 79 ALA A O 1
ATOM 631 N N . ASP A 1 80 ? 5.785 -7.244 -1.238 1.00 98.00 80 ASP A N 1
ATOM 632 C CA . ASP A 1 80 ? 6.782 -7.344 -0.169 1.00 98.00 80 ASP A CA 1
ATOM 633 C C . ASP A 1 80 ? 6.779 -6.088 0.715 1.00 98.00 80 ASP A C 1
ATOM 635 O O . ASP A 1 80 ? 6.687 -6.190 1.936 1.00 98.00 80 ASP A O 1
ATOM 639 N N . ALA A 1 81 ? 6.753 -4.891 0.119 1.00 98.19 81 ALA A N 1
ATOM 640 C CA . ALA A 1 81 ? 6.699 -3.643 0.882 1.00 98.19 81 ALA A CA 1
ATOM 641 C C . ALA A 1 81 ? 5.444 -3.539 1.769 1.00 98.19 81 ALA A C 1
ATOM 643 O O . ALA A 1 81 ? 5.499 -3.010 2.881 1.00 98.19 81 ALA A O 1
ATOM 644 N N . VAL A 1 82 ? 4.303 -4.060 1.306 1.00 97.00 82 VAL A N 1
ATOM 645 C CA . VAL A 1 82 ? 3.073 -4.137 2.109 1.00 97.00 82 VAL A CA 1
ATOM 646 C C . VAL A 1 82 ? 3.235 -5.101 3.269 1.00 97.00 82 VAL A C 1
ATOM 648 O O . VAL A 1 82 ? 2.849 -4.768 4.390 1.00 97.00 82 VAL A O 1
ATOM 651 N N . TYR A 1 83 ? 3.809 -6.276 3.016 1.00 96.62 83 TYR A N 1
ATOM 652 C CA . TYR A 1 83 ? 4.095 -7.248 4.062 1.00 96.62 83 TYR A CA 1
ATOM 653 C C . TYR A 1 83 ? 4.992 -6.647 5.150 1.00 96.62 83 TYR A C 1
ATOM 655 O O . TYR A 1 83 ? 4.636 -6.708 6.329 1.00 96.62 83 TYR A O 1
ATOM 663 N N . ASP A 1 84 ? 6.084 -5.989 4.762 1.00 96.94 84 ASP A N 1
ATOM 664 C CA . ASP A 1 84 ? 7.034 -5.366 5.685 1.00 96.94 84 ASP A CA 1
ATOM 665 C C . ASP A 1 84 ? 6.366 -4.301 6.559 1.00 96.94 84 ASP A C 1
ATOM 667 O O . ASP A 1 84 ? 6.495 -4.305 7.786 1.00 96.94 84 ASP A O 1
ATOM 671 N N . VAL A 1 85 ? 5.596 -3.404 5.941 1.00 96.00 85 VAL A N 1
ATOM 672 C CA . VAL A 1 85 ? 4.910 -2.318 6.648 1.00 96.00 85 VAL A CA 1
ATOM 673 C C . VAL A 1 85 ? 3.818 -2.855 7.583 1.00 96.00 85 VAL A C 1
ATOM 675 O O . VAL A 1 85 ? 3.695 -2.381 8.715 1.00 96.00 85 VAL A O 1
ATOM 678 N N . MET A 1 86 ? 3.058 -3.878 7.173 1.00 93.19 86 MET A N 1
ATOM 679 C CA . MET A 1 86 ? 2.083 -4.542 8.051 1.00 93.19 86 MET A CA 1
ATOM 680 C C . MET A 1 86 ? 2.758 -5.257 9.223 1.00 93.19 86 MET A C 1
ATOM 682 O O . MET A 1 86 ? 2.259 -5.194 10.350 1.00 93.19 86 MET A O 1
ATOM 686 N N . TRP A 1 87 ? 3.887 -5.922 8.979 1.00 95.50 87 TRP A N 1
ATOM 687 C CA . TRP A 1 87 ? 4.638 -6.625 10.012 1.00 95.50 87 TRP A CA 1
ATOM 688 C C . TRP A 1 87 ? 5.220 -5.655 11.047 1.00 95.50 87 TRP A C 1
ATOM 690 O O . TRP A 1 87 ? 5.031 -5.851 12.250 1.00 95.50 87 TRP A O 1
ATOM 700 N N . LEU A 1 88 ? 5.837 -4.557 10.598 1.00 94.69 88 LEU A N 1
ATOM 701 C CA . LEU A 1 88 ? 6.317 -3.486 11.477 1.00 94.69 88 LEU A CA 1
ATOM 702 C C . LEU A 1 88 ? 5.179 -2.897 12.316 1.00 94.69 88 LEU A C 1
ATOM 704 O O . LEU A 1 88 ? 5.328 -2.711 13.524 1.00 94.69 88 LEU A O 1
ATOM 708 N N . TRP A 1 89 ? 4.022 -2.653 11.702 1.00 90.56 89 TRP A N 1
ATOM 709 C CA . TRP A 1 89 ? 2.848 -2.158 12.413 1.00 90.56 89 TRP A CA 1
ATOM 710 C C . TRP A 1 89 ? 2.361 -3.132 13.495 1.00 90.56 89 TRP A C 1
ATOM 712 O O . TRP A 1 89 ? 2.062 -2.719 14.617 1.00 90.56 89 TRP A O 1
ATOM 722 N N . ALA A 1 90 ? 2.315 -4.432 13.192 1.00 90.56 90 ALA A N 1
ATOM 723 C CA . ALA A 1 90 ? 1.953 -5.461 14.163 1.00 90.56 90 ALA A CA 1
ATOM 724 C C . ALA A 1 90 ? 2.940 -5.507 15.342 1.00 90.56 90 ALA A C 1
ATOM 726 O O . ALA A 1 90 ? 2.514 -5.582 16.496 1.00 90.56 90 ALA A O 1
ATOM 727 N N . MET A 1 91 ? 4.246 -5.390 15.078 1.00 92.88 91 MET A N 1
ATOM 728 C CA . MET A 1 91 ? 5.262 -5.315 16.132 1.00 92.88 91 MET A CA 1
ATOM 729 C C . MET A 1 91 ? 5.101 -4.096 17.037 1.00 92.88 91 MET A C 1
ATOM 731 O O . MET A 1 91 ? 5.210 -4.224 18.257 1.00 92.88 91 MET A O 1
ATOM 735 N N . LEU A 1 92 ? 4.802 -2.927 16.467 1.00 87.69 92 LEU A N 1
ATOM 736 C CA . LEU A 1 92 ? 4.533 -1.721 17.253 1.00 87.69 92 LEU A CA 1
ATOM 737 C C . LEU A 1 92 ? 3.305 -1.898 18.158 1.00 87.69 92 LEU A C 1
ATOM 739 O O . LEU A 1 92 ? 3.322 -1.453 19.304 1.00 87.69 92 LEU A O 1
ATOM 743 N N . GLY A 1 93 ? 2.271 -2.599 17.683 1.00 85.19 93 GLY A N 1
ATOM 744 C CA . GLY A 1 93 ? 1.109 -2.961 18.499 1.00 85.19 93 GLY A CA 1
ATOM 745 C C . GLY A 1 93 ? 1.457 -3.871 19.683 1.00 85.19 93 GLY A C 1
ATOM 746 O O . GLY A 1 93 ? 0.949 -3.665 20.783 1.00 85.19 93 GLY A O 1
ATOM 747 N N . MET A 1 94 ? 2.365 -4.834 19.491 1.00 76.56 94 MET A N 1
ATOM 748 C CA . MET A 1 94 ? 2.851 -5.696 20.577 1.00 76.56 94 MET A CA 1
ATOM 749 C C . MET A 1 94 ? 3.664 -4.914 21.617 1.00 76.56 94 MET A C 1
ATOM 751 O O . MET A 1 94 ? 3.492 -5.136 22.811 1.00 76.56 94 MET A O 1
ATOM 755 N N . LEU A 1 95 ? 4.496 -3.959 21.186 1.00 71.19 95 LEU A N 1
ATOM 756 C CA . LEU A 1 95 ? 5.267 -3.100 22.094 1.00 71.19 95 LEU A CA 1
ATOM 757 C C . LEU A 1 95 ? 4.377 -2.138 22.903 1.00 71.19 95 LEU A C 1
ATOM 759 O O . LEU A 1 95 ? 4.724 -1.754 24.015 1.00 71.19 95 LEU A O 1
ATOM 763 N N . GLY A 1 96 ? 3.232 -1.743 22.345 1.00 63.91 96 GLY A N 1
ATOM 764 C CA . GLY A 1 96 ? 2.297 -0.798 22.954 1.00 63.91 96 GLY A CA 1
ATOM 765 C C . GLY A 1 96 ? 1.280 -1.409 23.918 1.00 63.91 96 GLY A C 1
ATOM 766 O O . GLY A 1 96 ? 0.390 -0.684 24.355 1.00 63.91 96 GLY A O 1
ATOM 767 N N . THR A 1 97 ? 1.360 -2.706 24.236 1.00 59.84 97 THR A N 1
ATOM 768 C CA . THR A 1 97 ? 0.447 -3.326 25.207 1.00 59.84 97 THR A CA 1
ATOM 769 C C . THR A 1 97 ? 1.021 -3.133 26.613 1.00 59.84 97 THR A C 1
ATOM 771 O O . THR A 1 97 ? 1.968 -3.841 26.958 1.00 59.84 97 THR A O 1
ATOM 774 N N . PRO A 1 98 ? 0.512 -2.195 27.441 1.00 59.09 98 PRO A N 1
ATOM 775 C CA . PRO A 1 98 ? 0.856 -2.201 28.851 1.00 59.09 98 PRO A CA 1
ATOM 776 C C . PRO A 1 98 ? 0.356 -3.525 29.418 1.00 59.09 98 PRO A C 1
ATOM 778 O O . PRO A 1 98 ? -0.829 -3.847 29.313 1.00 59.09 98 PRO A O 1
ATOM 781 N N . GLU A 1 99 ? 1.285 -4.300 29.963 1.00 56.88 99 GLU A N 1
ATOM 782 C CA . GLU A 1 99 ? 1.009 -5.447 30.811 1.00 56.88 99 GLU A CA 1
ATOM 783 C C . GLU A 1 99 ? -0.063 -4.995 31.808 1.00 56.88 99 GLU A C 1
ATOM 785 O O . GLU A 1 99 ? 0.181 -4.132 32.654 1.00 56.88 99 GLU A O 1
ATOM 790 N N . GLN A 1 100 ? -1.302 -5.469 31.636 1.00 59.12 100 GLN A N 1
ATOM 791 C CA . GLN A 1 100 ? -2.338 -5.296 32.645 1.00 59.12 100 GLN A CA 1
ATOM 792 C C . GLN A 1 100 ? -1.971 -6.231 33.78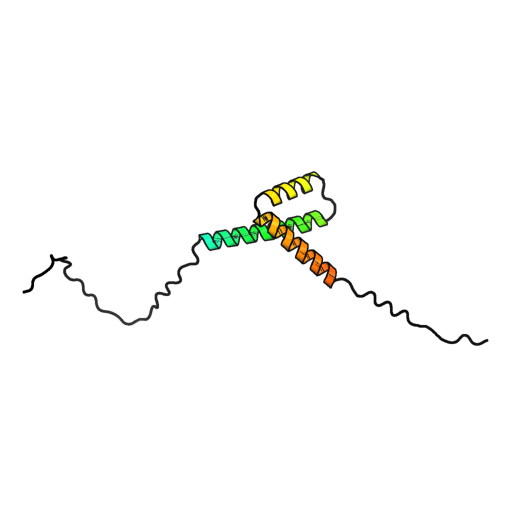8 1.00 59.12 100 GLN A C 1
ATOM 794 O O . GLN A 1 100 ? -2.597 -7.269 33.994 1.00 59.12 100 GLN A O 1
ATOM 799 N N . ASP A 1 101 ? -0.908 -5.862 34.492 1.00 52.06 101 ASP A N 1
ATOM 800 C CA . ASP A 1 101 ? -0.494 -6.463 35.735 1.00 52.06 101 ASP A CA 1
ATOM 801 C C . ASP A 1 101 ? -1.504 -5.968 36.765 1.00 52.06 101 ASP A C 1
ATOM 803 O O . ASP A 1 101 ? -1.348 -4.960 37.457 1.00 52.06 101 ASP A O 1
ATOM 807 N N . GLY A 1 102 ? -2.654 -6.639 36.748 1.00 59.19 102 GLY A N 1
ATOM 808 C CA . GLY A 1 102 ? -3.636 -6.606 37.804 1.00 59.19 102 GLY A CA 1
ATOM 809 C C . GLY A 1 102 ? -3.003 -7.202 39.050 1.00 59.19 102 GLY A C 1
ATOM 810 O O . GLY A 1 102 ? -3.358 -8.301 39.465 1.00 59.19 102 GLY A O 1
ATOM 811 N N . ALA A 1 103 ? -2.107 -6.445 39.680 1.00 56.84 103 ALA A N 1
ATOM 812 C CA . ALA A 1 103 ? -1.923 -6.502 41.112 1.00 56.84 103 ALA A CA 1
ATOM 813 C C . ALA A 1 103 ? -3.226 -5.972 41.716 1.00 56.84 103 ALA A C 1
ATOM 815 O O . ALA A 1 103 ? -3.353 -4.803 42.075 1.00 56.84 103 ALA A O 1
ATOM 816 N N . ALA A 1 104 ? -4.234 -6.849 41.736 1.00 58.31 104 ALA A N 1
ATOM 817 C CA . ALA A 1 104 ? -5.323 -6.769 42.680 1.00 58.31 104 ALA A CA 1
ATOM 818 C C . ALA A 1 104 ? -4.655 -6.647 44.044 1.00 58.31 104 ALA A C 1
ATOM 820 O O . ALA A 1 104 ? -4.112 -7.618 44.570 1.00 58.31 104 ALA A O 1
ATOM 821 N N . GLU A 1 105 ? -4.604 -5.416 44.534 1.00 58.84 105 GLU A N 1
ATOM 822 C CA . GLU A 1 105 ? -4.210 -5.092 45.886 1.00 58.84 105 GLU A CA 1
ATOM 823 C C . GLU A 1 105 ? -5.046 -6.002 46.798 1.00 58.84 105 GLU A C 1
ATOM 825 O O . GLU A 1 105 ? -6.280 -5.921 46.765 1.00 58.84 105 GLU A O 1
ATOM 830 N N . PRO A 1 106 ? -4.440 -6.947 47.541 1.00 63.81 106 PRO A N 1
ATOM 831 C CA . PRO A 1 106 ? -5.179 -7.660 48.556 1.00 63.81 106 PRO A CA 1
ATOM 832 C C . PRO A 1 106 ? -5.400 -6.662 49.690 1.00 63.81 106 PRO A C 1
ATOM 834 O O . PRO A 1 106 ? -4.618 -6.603 50.638 1.00 63.81 106 PRO A O 1
ATOM 837 N N . ASP A 1 107 ? -6.470 -5.873 49.579 1.00 61.09 107 ASP A N 1
ATOM 838 C CA . ASP A 1 107 ? -7.065 -5.157 50.702 1.00 61.09 107 ASP A CA 1
ATOM 839 C C . ASP A 1 107 ? -7.651 -6.203 51.663 1.00 61.09 107 ASP A C 1
ATOM 841 O O . ASP A 1 107 ? -8.833 -6.541 51.674 1.00 61.09 107 ASP A O 1
ATOM 845 N N . GLY A 1 108 ? -6.751 -6.842 52.403 1.00 65.94 108 GLY A N 1
ATOM 846 C CA . GLY A 1 108 ? -7.039 -7.566 53.624 1.00 65.94 108 GLY A CA 1
ATOM 847 C C . GLY A 1 108 ? -6.265 -6.842 54.708 1.00 65.94 108 GLY A C 1
ATOM 848 O O . GLY A 1 108 ? -5.059 -7.019 54.840 1.00 65.94 108 GLY A O 1
AT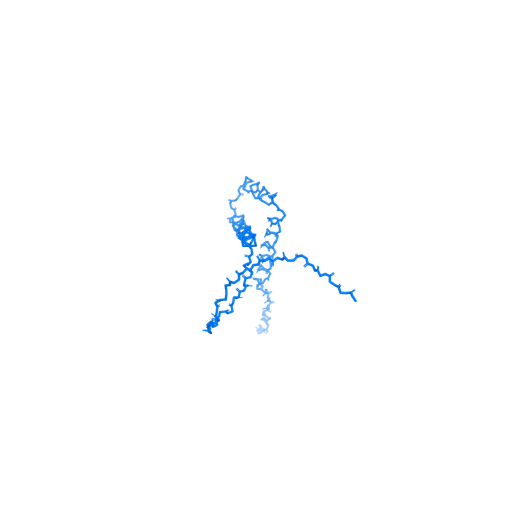OM 849 N N . THR A 1 109 ? -6.882 -6.010 55.538 1.00 64.38 109 THR A N 1
ATOM 850 C CA . THR A 1 109 ? -7.718 -6.384 56.697 1.00 64.38 109 THR A CA 1
ATOM 851 C C . THR A 1 109 ? -7.796 -5.149 57.630 1.00 64.38 109 THR A C 1
ATOM 853 O O . THR A 1 109 ? -7.004 -4.229 57.428 1.00 64.38 109 THR A O 1
ATOM 856 N N . PRO A 1 110 ? -8.604 -5.104 58.720 1.00 55.25 110 PRO A N 1
ATOM 857 C CA . PRO A 1 110 ? -9.652 -6.026 59.182 1.00 55.25 110 PRO A CA 1
ATOM 858 C C . PRO A 1 110 ? -10.998 -5.323 59.498 1.00 55.25 110 PRO A C 1
ATOM 860 O O . PRO A 1 110 ? -11.039 -4.220 60.039 1.00 55.25 110 PRO A O 1
ATOM 863 N N . SER A 1 111 ? -12.128 -6.005 59.279 1.00 54.78 111 SER A N 1
ATOM 864 C CA . SER A 1 111 ? -13.395 -5.612 59.919 1.00 54.78 111 SER A CA 1
ATOM 865 C C . SER A 1 111 ? -13.416 -6.094 61.369 1.00 54.78 111 SER A C 1
ATOM 867 O O . SER A 1 111 ? -13.361 -7.294 61.633 1.00 54.78 111 SER A O 1
ATOM 869 N N . VAL A 1 112 ? -13.482 -5.138 62.295 1.00 56.06 112 VAL A N 1
ATOM 870 C CA . VAL A 1 112 ? -13.715 -5.346 63.727 1.00 56.06 112 VAL A CA 1
ATOM 871 C C . VAL A 1 112 ? -15.198 -5.650 63.939 1.00 56.06 112 VAL A C 1
ATOM 873 O O . VAL A 1 112 ? -16.045 -4.835 63.573 1.00 56.06 112 VAL A O 1
ATOM 876 N N . HIS A 1 113 ? -15.492 -6.795 64.551 1.00 54.12 113 HIS A N 1
ATOM 877 C CA . HIS A 1 113 ? -16.775 -7.102 65.176 1.00 54.12 113 HIS A CA 1
ATOM 878 C C . HIS A 1 113 ? -16.544 -7.748 66.538 1.00 54.12 113 HIS A C 1
ATOM 880 O O . HIS A 1 113 ? -15.595 -8.559 66.643 1.00 54.12 113 HIS A O 1
#

pLDDT: mean 73.78, std 21.63, range [30.89, 98.25]

Organism: NCBI:txid95486

Sequence (113 aa):
MAKHPAQLRARGGQVHWASGGDVIMTISEPDDRERHAYDADEAIREGAIRWLLWLRNGDVAAREFDAFERWCAQSVAHADAVYDVMWLWAMLGMLGTPEQDGAAEPDGTPSVH